Protein AF-A0A1F8DVJ7-F1 (afdb_monomer_lite)

Sequence (166 aa):
MKWRQSQDQLASVIKGKEPGKGGQKKPARKIPKIGYAILFIILVSVISIFYKSEIREWIESRPAKTVLAAQIVYPACYDAQDIMARGASEIIARPNCWSGNISIPPQSWFRIVPSGKVTIRTWAGRVIRDGPGQANWLGDDIRDGNFRIISDESQPVKVAILSRPK

Organism: NCBI:txid1802556

pLDDT: mean 72.89, std 17.88, range [36.03, 94.75]

Structure (mmCIF, N/CA/C/O backbone):
data_AF-A0A1F8DVJ7-F1
#
_entry.id   AF-A0A1F8DVJ7-F1
#
loop_
_atom_site.group_PDB
_atom_site.id
_atom_site.type_symbol
_atom_site.label_atom_id
_atom_site.label_alt_id
_atom_site.label_comp_id
_atom_site.label_asym_id
_atom_site.label_entity_id
_atom_site.label_seq_id
_atom_site.pdbx_PDB_ins_code
_atom_site.Cartn_x
_atom_site.Cartn_y
_atom_site.Cartn_z
_atom_site.occupancy
_atom_site.B_iso_or_equiv
_atom_site.auth_seq_id
_atom_site.auth_comp_id
_atom_site.auth_asym_id
_atom_site.auth_atom_id
_atom_site.pdbx_PDB_model_num
ATOM 1 N N . MET A 1 1 ? 17.913 -38.414 45.068 1.00 48.38 1 MET A N 1
ATOM 2 C CA . MET A 1 1 ? 19.369 -38.174 45.238 1.00 48.38 1 MET A CA 1
ATOM 3 C C . MET A 1 1 ? 20.101 -39.470 44.890 1.00 48.38 1 MET A C 1
ATOM 5 O O . MET A 1 1 ? 19.563 -40.508 45.249 1.00 48.38 1 MET A O 1
ATOM 9 N N . LYS A 1 2 ? 21.271 -39.416 44.222 1.00 42.19 2 LYS A N 1
ATOM 10 C CA . LYS A 1 2 ? 21.854 -40.398 43.252 1.00 42.19 2 LYS A CA 1
ATOM 11 C C . LYS A 1 2 ? 21.448 -39.987 41.831 1.00 42.19 2 LYS A C 1
ATOM 13 O O . LYS A 1 2 ? 20.259 -39.896 41.575 1.00 42.19 2 LYS A O 1
ATOM 18 N N . TRP A 1 3 ? 22.328 -39.594 40.911 1.00 36.03 3 TRP A N 1
ATOM 19 C CA . TRP A 1 3 ? 23.596 -40.207 40.513 1.00 36.03 3 TRP A CA 1
ATOM 20 C C . TRP A 1 3 ? 24.656 -39.144 40.143 1.00 36.03 3 TRP A C 1
ATOM 22 O O . TRP A 1 3 ? 24.499 -38.411 39.172 1.00 36.03 3 TRP A O 1
ATOM 32 N N . ARG A 1 4 ? 25.754 -39.074 40.904 1.00 48.00 4 ARG A N 1
ATOM 33 C CA . ARG A 1 4 ? 27.037 -38.460 40.512 1.00 48.00 4 ARG A CA 1
ATOM 34 C C . ARG A 1 4 ? 28.113 -39.460 40.912 1.00 48.00 4 ARG A C 1
ATOM 36 O O . ARG A 1 4 ? 28.551 -39.470 42.054 1.00 48.00 4 ARG A O 1
ATOM 43 N N . GLN A 1 5 ? 28.440 -40.371 40.009 1.00 48.78 5 GLN A N 1
ATOM 44 C CA . GLN A 1 5 ? 29.479 -41.369 40.232 1.00 48.78 5 GLN A CA 1
ATOM 45 C C . GLN A 1 5 ? 29.901 -41.887 38.862 1.00 48.78 5 GLN A C 1
ATOM 47 O O . GLN A 1 5 ? 29.166 -42.666 38.271 1.00 48.78 5 GLN A O 1
ATOM 52 N N . SER A 1 6 ? 31.003 -41.351 38.326 1.00 44.62 6 SER A N 1
ATOM 53 C CA . SER A 1 6 ? 31.900 -41.997 37.348 1.00 44.62 6 SER A CA 1
ATOM 54 C C . SER A 1 6 ? 32.795 -40.945 36.668 1.00 44.62 6 SER A C 1
ATOM 56 O O . SER A 1 6 ? 32.706 -40.737 35.460 1.00 44.62 6 SER A O 1
ATOM 58 N N . GLN A 1 7 ? 33.639 -40.242 37.434 1.00 47.38 7 GLN A N 1
ATOM 59 C CA . GLN A 1 7 ? 34.728 -39.411 36.880 1.00 47.38 7 GLN A CA 1
ATOM 60 C C . GLN A 1 7 ? 36.131 -39.777 37.410 1.00 47.38 7 GLN A C 1
ATOM 62 O O . GLN A 1 7 ? 37.106 -39.193 36.960 1.00 47.38 7 GLN A O 1
ATOM 67 N N . ASP A 1 8 ? 36.279 -40.811 38.248 1.00 47.31 8 ASP A N 1
ATOM 68 C CA . ASP A 1 8 ? 37.537 -41.066 38.981 1.00 47.31 8 ASP A CA 1
ATOM 69 C C . ASP A 1 8 ? 38.301 -42.345 38.572 1.00 47.31 8 ASP A C 1
ATOM 71 O O . ASP A 1 8 ? 38.916 -42.996 39.411 1.00 47.31 8 ASP A O 1
ATOM 75 N N . GLN A 1 9 ? 38.284 -42.759 37.298 1.00 45.06 9 GLN A N 1
ATOM 76 C CA . GLN A 1 9 ? 38.868 -44.062 36.898 1.00 45.06 9 GLN A CA 1
ATOM 77 C C . GLN A 1 9 ? 39.919 -44.042 35.773 1.00 45.06 9 GLN A C 1
ATOM 79 O O . GLN A 1 9 ? 40.283 -45.105 35.286 1.00 45.06 9 GLN A O 1
ATOM 84 N N . LEU A 1 10 ? 40.484 -42.894 35.381 1.00 44.19 10 LEU A N 1
ATOM 85 C CA . LEU A 1 10 ? 41.567 -42.873 34.369 1.00 44.19 10 LEU A CA 1
ATOM 86 C C . LEU A 1 10 ? 42.820 -42.081 34.779 1.00 44.19 10 LEU A C 1
ATOM 88 O O . LEU A 1 10 ? 43.642 -41.731 33.937 1.00 44.19 10 LEU A O 1
ATOM 92 N N . ALA A 1 11 ? 43.004 -41.845 36.081 1.00 45.38 11 ALA A N 1
ATOM 93 C CA . ALA A 1 11 ? 44.186 -41.192 36.646 1.00 45.38 11 ALA A CA 1
ATOM 94 C C . ALA A 1 11 ? 45.017 -42.154 37.514 1.00 45.38 11 ALA A C 1
ATOM 96 O O . ALA A 1 11 ? 45.214 -41.928 38.700 1.00 45.38 11 ALA A O 1
ATOM 97 N N . SER A 1 12 ? 45.495 -43.258 36.946 1.00 49.09 12 SER A N 1
ATOM 98 C CA . SER A 1 12 ? 46.658 -44.001 37.459 1.00 49.09 12 SER A CA 1
ATOM 99 C C . SER A 1 12 ? 47.057 -45.047 36.422 1.00 49.09 12 SER A C 1
ATOM 101 O O . SER A 1 12 ? 46.202 -45.491 35.668 1.00 49.09 12 SER A O 1
ATOM 103 N N . VAL A 1 13 ? 48.332 -45.449 36.398 1.00 51.00 13 VAL A N 1
ATOM 104 C CA . VAL A 1 13 ? 48.976 -46.245 35.332 1.00 51.00 13 VAL A CA 1
ATOM 105 C C . VAL A 1 13 ? 49.282 -45.318 34.146 1.00 51.00 13 VAL A C 1
ATOM 107 O O . VAL A 1 13 ? 48.430 -45.030 33.327 1.00 51.00 13 VAL A O 1
ATOM 110 N N . ILE A 1 14 ? 50.454 -44.694 34.021 1.00 50.91 14 ILE A N 1
ATOM 111 C CA . ILE A 1 14 ? 51.766 -45.324 33.853 1.00 50.91 14 ILE A CA 1
ATOM 112 C C . ILE A 1 14 ? 52.835 -44.355 34.389 1.00 50.91 14 ILE A C 1
ATOM 114 O O . ILE A 1 14 ? 53.069 -43.284 33.835 1.00 50.91 14 ILE A O 1
ATOM 118 N N . LYS A 1 15 ? 53.506 -44.754 35.471 1.00 44.91 15 LYS A N 1
ATOM 119 C CA . LYS A 1 15 ? 54.745 -44.150 35.968 1.00 44.91 15 LYS A CA 1
ATOM 120 C C . LYS A 1 15 ? 55.847 -45.181 35.752 1.00 44.91 15 LYS A C 1
ATOM 122 O O . LYS A 1 15 ? 55.749 -46.274 36.303 1.00 44.91 15 LYS A O 1
ATOM 127 N N . GLY A 1 16 ? 56.890 -44.845 34.995 1.00 40.69 16 GLY A N 1
ATOM 128 C CA . GLY A 1 16 ? 58.129 -45.619 35.037 1.00 40.69 16 GLY A CA 1
ATOM 129 C C . GLY A 1 16 ? 59.054 -45.518 33.825 1.00 40.69 16 GLY A C 1
ATOM 130 O O . GLY A 1 16 ? 58.723 -46.024 32.760 1.00 40.69 16 GLY A O 1
ATOM 131 N N . LYS A 1 17 ? 60.281 -45.056 34.119 1.00 39.84 17 LYS A N 1
ATOM 132 C CA . LYS A 1 17 ? 61.583 -45.492 33.567 1.00 39.84 17 LYS A CA 1
ATOM 133 C C . LYS A 1 17 ? 62.154 -44.786 32.318 1.00 39.84 17 LYS A C 1
ATOM 135 O O . LYS A 1 17 ? 61.921 -45.185 31.185 1.00 39.84 17 LYS A O 1
ATOM 140 N N . GLU A 1 18 ? 63.045 -43.827 32.573 1.00 43.25 18 GLU A N 1
ATOM 141 C CA . GLU A 1 18 ? 64.278 -43.573 31.795 1.00 43.25 18 GLU A CA 1
ATOM 142 C C . GLU A 1 18 ? 65.430 -44.478 32.315 1.00 43.25 18 GLU A C 1
ATOM 144 O O . GLU A 1 18 ? 65.241 -45.106 33.365 1.00 43.25 18 GLU A O 1
ATOM 149 N N . PRO A 1 19 ? 66.665 -44.486 31.752 1.00 55.88 19 PRO A N 1
ATOM 150 C CA . PRO A 1 19 ? 67.156 -44.159 30.397 1.00 55.88 19 PRO A CA 1
ATOM 151 C C . PRO A 1 19 ? 68.007 -45.314 29.788 1.00 55.88 19 PRO A C 1
ATOM 153 O O . PRO A 1 19 ? 68.388 -46.257 30.479 1.00 55.88 19 PRO A O 1
ATOM 156 N N . GLY A 1 20 ? 68.391 -45.240 28.503 1.00 40.28 20 GLY A N 1
ATOM 157 C CA . GLY A 1 20 ? 69.330 -46.214 27.916 1.00 40.28 20 GLY A CA 1
ATOM 158 C C . GLY A 1 20 ? 69.839 -45.869 26.513 1.00 40.28 20 GLY A C 1
ATOM 159 O O . GLY A 1 20 ? 69.073 -45.815 25.558 1.00 40.28 20 GLY A O 1
ATOM 160 N N . LYS A 1 21 ? 71.154 -45.643 26.408 1.00 42.34 21 LYS A N 1
ATOM 161 C CA . LYS A 1 21 ? 71.926 -45.348 25.189 1.00 42.34 21 LYS A CA 1
ATOM 162 C C . LYS A 1 21 ? 71.958 -46.518 24.190 1.00 42.34 21 LYS A C 1
ATOM 164 O O . LYS A 1 21 ? 72.126 -47.660 24.593 1.00 42.34 21 LYS A O 1
ATOM 169 N N . GLY A 1 22 ? 72.066 -46.164 22.905 1.00 40.56 22 GLY A N 1
ATOM 170 C CA . GLY A 1 22 ? 72.956 -46.838 21.948 1.00 40.56 22 GLY A CA 1
ATOM 171 C C . GLY A 1 22 ? 72.320 -47.881 21.024 1.00 40.56 22 GLY A C 1
ATOM 172 O O . GLY A 1 22 ? 71.742 -48.858 21.478 1.00 40.56 22 GLY A O 1
ATOM 173 N N . GLY A 1 23 ? 72.517 -47.713 19.711 1.00 39.62 23 GLY A N 1
ATOM 174 C CA . GLY A 1 23 ? 72.319 -48.792 18.738 1.00 39.62 23 GLY A CA 1
ATOM 175 C C . GLY A 1 23 ? 71.881 -48.325 17.352 1.00 39.62 23 GLY A C 1
ATOM 176 O O . GLY A 1 23 ? 70.696 -48.159 17.088 1.00 39.62 23 GLY A O 1
ATOM 177 N N . GLN A 1 24 ? 72.839 -48.165 16.436 1.00 44.00 24 GLN A N 1
ATOM 178 C CA . GLN A 1 24 ? 72.583 -48.156 14.992 1.00 44.00 24 GLN A CA 1
ATOM 179 C C . GLN A 1 24 ? 71.845 -49.442 14.567 1.00 44.00 24 GLN A C 1
ATOM 181 O O . GLN A 1 24 ? 72.313 -50.523 14.922 1.00 44.00 24 GLN A O 1
ATOM 186 N N . LYS A 1 25 ? 70.811 -49.346 13.709 1.00 43.75 25 LYS A N 1
ATOM 187 C CA . LYS A 1 25 ? 70.761 -49.994 12.370 1.00 43.75 25 LYS A CA 1
ATOM 188 C C . LYS A 1 25 ? 69.371 -49.973 11.695 1.00 43.75 25 LYS A C 1
ATOM 190 O O . LYS A 1 25 ? 68.356 -50.273 12.305 1.00 43.75 25 LYS A O 1
ATOM 195 N N . LY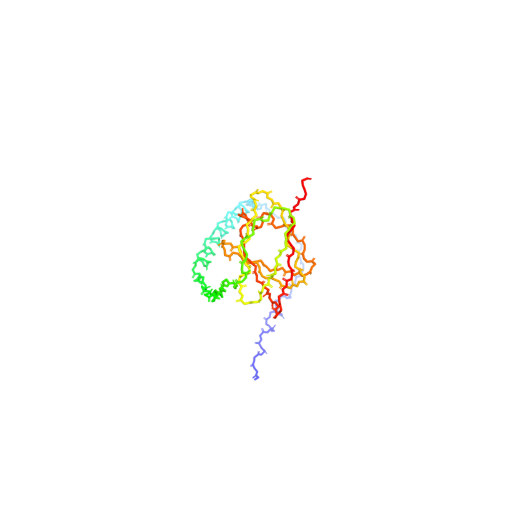S A 1 26 ? 69.454 -49.798 10.365 1.00 49.16 26 LYS A N 1
ATOM 196 C CA . LYS A 1 26 ? 68.514 -50.069 9.250 1.00 49.16 26 LYS A CA 1
ATOM 197 C C . LYS A 1 26 ? 67.432 -49.014 8.928 1.00 49.16 26 LYS A C 1
ATOM 199 O O . LYS A 1 26 ? 66.536 -48.782 9.732 1.00 49.16 26 LYS A O 1
ATOM 204 N N . PRO A 1 27 ? 67.449 -48.421 7.713 1.00 47.69 27 PRO A N 1
ATOM 205 C CA . PRO A 1 27 ? 66.372 -47.552 7.258 1.00 47.69 27 PRO A CA 1
ATOM 206 C C . PRO A 1 27 ? 65.128 -48.380 6.913 1.00 47.69 27 PRO A C 1
ATOM 208 O O . PRO A 1 27 ? 65.129 -49.192 5.987 1.00 47.69 27 PRO A O 1
ATOM 211 N N . ALA A 1 28 ? 64.050 -48.141 7.659 1.00 49.59 28 ALA A N 1
ATOM 212 C CA . ALA A 1 28 ? 62.710 -48.577 7.302 1.00 49.59 28 ALA A CA 1
ATOM 213 C C . ALA A 1 28 ? 62.283 -47.892 5.994 1.00 49.59 28 ALA A C 1
ATOM 215 O O . ALA A 1 28 ? 62.330 -46.664 5.873 1.00 49.59 28 ALA A O 1
ATOM 216 N N . ARG A 1 29 ? 61.877 -48.697 5.005 1.00 55.81 29 ARG A N 1
ATOM 217 C CA . ARG A 1 29 ? 61.289 -48.240 3.739 1.00 55.81 29 ARG A CA 1
ATOM 218 C C . ARG A 1 29 ? 60.112 -47.313 4.067 1.00 55.81 29 ARG A C 1
ATOM 220 O O . ARG A 1 29 ? 59.097 -47.758 4.594 1.00 55.81 29 ARG A O 1
ATOM 227 N N . LYS A 1 30 ? 60.269 -46.014 3.802 1.00 53.12 30 LYS A N 1
ATOM 228 C CA . LYS A 1 30 ? 59.223 -45.007 4.010 1.00 53.12 30 LYS A CA 1
ATOM 229 C C . LYS A 1 30 ? 58.092 -45.276 3.020 1.00 53.12 30 LYS A C 1
ATOM 231 O O . LYS A 1 30 ? 58.208 -44.948 1.844 1.00 53.12 30 LYS A O 1
ATOM 236 N N . ILE A 1 31 ? 57.008 -45.876 3.500 1.00 59.38 31 ILE A N 1
ATOM 237 C CA . ILE A 1 31 ? 55.730 -45.910 2.786 1.00 59.38 31 ILE A CA 1
ATOM 238 C C . ILE A 1 31 ? 55.287 -44.443 2.619 1.00 59.38 31 ILE A C 1
ATOM 240 O O . ILE A 1 31 ? 55.275 -43.701 3.610 1.00 59.38 31 ILE A O 1
ATOM 244 N N . PRO A 1 32 ? 55.003 -43.967 1.395 1.00 54.81 32 PRO A N 1
ATOM 245 C CA . PRO A 1 32 ? 54.734 -42.556 1.162 1.00 54.81 32 PRO A CA 1
ATOM 246 C C . PRO A 1 32 ? 53.401 -42.161 1.806 1.00 54.81 32 PRO A C 1
ATOM 248 O O . PRO A 1 32 ? 52.326 -42.551 1.356 1.00 54.81 32 PRO A O 1
ATOM 251 N N . LYS A 1 33 ? 53.476 -41.319 2.845 1.00 58.47 33 LYS A N 1
ATOM 252 C CA . LYS A 1 33 ? 52.337 -40.708 3.563 1.00 58.47 33 LYS A CA 1
ATOM 253 C C . LYS A 1 33 ? 51.357 -39.947 2.646 1.00 58.47 33 LYS A C 1
ATOM 255 O O . LYS A 1 33 ? 50.244 -39.643 3.057 1.00 58.47 33 LYS A O 1
ATOM 260 N N . ILE A 1 34 ? 51.763 -39.678 1.404 1.00 61.66 34 ILE A N 1
ATOM 261 C CA . ILE A 1 34 ? 50.978 -39.015 0.354 1.00 61.66 34 ILE A CA 1
ATOM 262 C C . ILE A 1 34 ? 49.762 -39.858 -0.059 1.00 61.66 34 ILE A C 1
ATOM 264 O O . ILE A 1 34 ? 48.691 -39.300 -0.283 1.00 61.66 34 ILE A O 1
ATOM 268 N N . GLY A 1 35 ? 49.882 -41.192 -0.082 1.00 62.94 35 GLY A N 1
ATOM 269 C CA . GLY A 1 35 ? 48.765 -42.070 -0.457 1.00 62.94 35 GLY A CA 1
ATOM 270 C C . GLY A 1 35 ? 47.574 -41.958 0.501 1.00 62.94 35 GLY A C 1
ATOM 271 O O . GLY A 1 35 ? 46.428 -41.915 0.065 1.00 62.94 35 GLY A O 1
ATOM 272 N N . TYR A 1 36 ? 47.845 -41.813 1.801 1.00 70.31 36 TYR A N 1
ATOM 273 C CA . TYR A 1 36 ? 46.805 -41.664 2.822 1.00 70.31 36 TYR A CA 1
ATOM 274 C C . TYR A 1 36 ? 46.109 -40.303 2.771 1.00 70.31 36 TYR A C 1
ATOM 276 O O . TYR A 1 36 ? 44.908 -40.233 3.007 1.00 70.31 36 TYR A O 1
ATOM 284 N N . ALA A 1 37 ? 46.832 -39.233 2.425 1.00 72.44 37 ALA A N 1
ATOM 285 C CA . ALA A 1 37 ? 46.240 -37.904 2.285 1.00 72.44 37 ALA A CA 1
ATOM 286 C C . ALA A 1 37 ? 45.248 -37.849 1.112 1.00 72.44 37 ALA A C 1
ATOM 288 O O . ALA A 1 37 ? 44.149 -37.320 1.260 1.00 72.44 37 ALA A O 1
ATOM 289 N N . ILE A 1 38 ? 45.600 -38.457 -0.027 1.00 76.50 38 ILE A N 1
ATOM 290 C CA . ILE A 1 38 ? 44.715 -38.533 -1.199 1.00 76.50 38 ILE A CA 1
ATOM 291 C C . ILE A 1 38 ? 43.483 -39.387 -0.884 1.00 76.50 38 ILE A C 1
ATOM 293 O O . ILE A 1 38 ? 42.360 -38.970 -1.165 1.00 76.50 38 ILE A O 1
ATOM 297 N N . LEU A 1 39 ? 43.673 -40.541 -0.235 1.00 78.88 39 LEU A N 1
ATOM 298 C CA . LEU A 1 39 ? 42.564 -41.409 0.162 1.00 78.88 39 LEU A CA 1
ATOM 299 C C . LEU A 1 39 ? 41.600 -40.694 1.124 1.00 78.88 39 L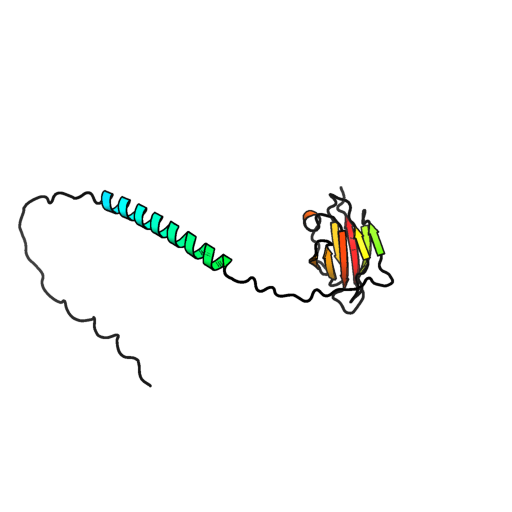EU A C 1
ATOM 301 O O . LEU A 1 39 ? 40.388 -40.822 0.982 1.00 78.88 39 LEU A O 1
ATOM 305 N N . PHE A 1 40 ? 42.127 -39.903 2.063 1.00 79.62 40 PHE A N 1
ATOM 306 C CA . PHE A 1 40 ? 41.327 -39.147 3.027 1.00 79.62 40 PHE A CA 1
ATOM 307 C C . PHE A 1 40 ? 40.503 -38.036 2.363 1.00 79.62 40 PHE A C 1
ATOM 309 O O . PHE A 1 40 ? 39.330 -37.875 2.690 1.00 79.62 40 PHE A O 1
ATOM 316 N N . ILE A 1 41 ? 41.075 -37.309 1.395 1.00 82.31 41 ILE A N 1
ATOM 317 C CA . ILE A 1 41 ? 40.345 -36.279 0.635 1.00 82.31 41 ILE A CA 1
ATOM 318 C C . ILE A 1 41 ? 39.184 -36.912 -0.135 1.00 82.31 41 ILE A C 1
ATOM 320 O O . ILE A 1 41 ? 38.061 -36.419 -0.051 1.00 82.31 41 ILE A O 1
ATOM 324 N N . ILE A 1 42 ? 39.429 -38.035 -0.820 1.00 82.69 42 ILE A N 1
ATOM 325 C CA . ILE A 1 42 ? 38.379 -38.764 -1.545 1.00 82.69 42 ILE A CA 1
ATOM 326 C C . ILE A 1 42 ? 37.281 -39.213 -0.574 1.00 82.69 42 ILE A C 1
ATOM 328 O O . ILE A 1 42 ? 36.100 -39.010 -0.849 1.00 82.69 42 ILE A O 1
ATOM 332 N N . LEU A 1 43 ? 37.656 -39.757 0.588 1.00 84.81 43 LEU A N 1
ATOM 333 C CA . LEU A 1 43 ? 36.696 -40.232 1.584 1.00 84.81 43 LEU A CA 1
ATOM 334 C C . LEU A 1 43 ? 35.805 -39.094 2.112 1.00 84.81 43 LEU A C 1
ATOM 336 O O . LEU A 1 43 ? 34.585 -39.236 2.166 1.00 84.81 43 LEU A O 1
ATOM 340 N N . VAL A 1 44 ? 36.394 -37.940 2.444 1.00 81.31 44 VAL A N 1
ATOM 341 C CA . VAL A 1 44 ? 35.658 -36.761 2.931 1.00 81.31 44 VAL A CA 1
ATOM 342 C C . VAL A 1 44 ? 34.761 -36.162 1.845 1.00 81.31 44 VAL A C 1
ATOM 344 O O . VAL A 1 44 ? 33.638 -35.745 2.141 1.00 81.31 44 VAL A O 1
ATOM 347 N N . SER A 1 45 ? 35.206 -36.136 0.585 1.00 76.56 45 SER A N 1
ATOM 348 C CA . SER A 1 45 ? 34.372 -35.687 -0.536 1.00 76.56 45 SER A CA 1
ATOM 349 C C . SER A 1 45 ? 33.162 -36.596 -0.748 1.00 76.56 45 SER A C 1
ATOM 351 O O . SER A 1 45 ? 32.055 -36.085 -0.901 1.00 76.56 45 SER A O 1
ATOM 353 N N . VAL A 1 46 ? 33.339 -37.920 -0.691 1.00 77.50 46 VAL A N 1
ATOM 354 C CA . VAL A 1 46 ? 32.228 -38.877 -0.822 1.00 77.50 46 VAL A CA 1
ATOM 355 C C . VAL A 1 46 ? 31.236 -38.706 0.330 1.00 77.50 46 VAL A C 1
ATOM 357 O O . VAL A 1 46 ? 30.046 -38.534 0.081 1.00 77.50 46 VAL A O 1
ATOM 360 N N . ILE A 1 47 ? 31.713 -38.634 1.576 1.00 76.06 47 ILE A N 1
ATOM 361 C CA . ILE A 1 47 ? 30.856 -38.421 2.755 1.00 76.06 47 ILE A CA 1
ATOM 362 C C . ILE A 1 47 ? 30.076 -37.097 2.643 1.00 76.06 47 ILE A C 1
ATOM 364 O O . ILE A 1 47 ? 28.878 -37.061 2.913 1.0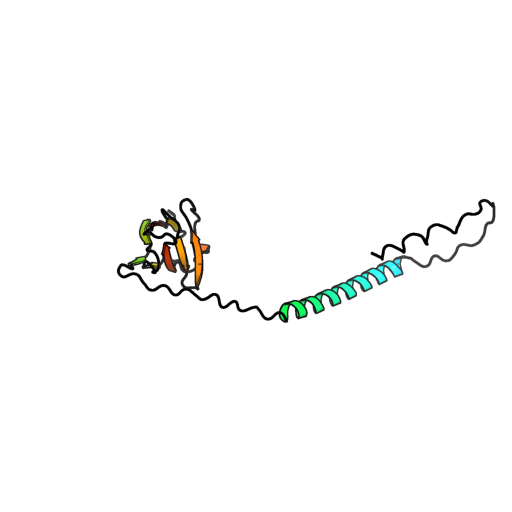0 76.06 47 ILE A O 1
ATOM 368 N N . SER A 1 48 ? 30.711 -36.019 2.170 1.00 72.62 48 SER A N 1
ATOM 369 C CA . SER A 1 48 ? 30.054 -34.711 2.000 1.00 72.62 48 SER A CA 1
ATOM 370 C C . SER A 1 48 ? 28.935 -34.727 0.951 1.00 72.62 48 SER A C 1
ATOM 372 O O . SER A 1 48 ? 27.971 -33.969 1.072 1.00 72.62 48 SER A O 1
ATOM 374 N N . ILE A 1 49 ? 29.051 -35.570 -0.082 1.00 68.62 49 ILE A N 1
ATOM 375 C CA . ILE A 1 49 ? 28.004 -35.752 -1.098 1.00 68.62 49 ILE A CA 1
ATOM 376 C C . ILE A 1 49 ? 26.803 -36.490 -0.493 1.00 68.62 49 ILE A C 1
ATOM 378 O O . ILE A 1 49 ? 25.677 -36.031 -0.677 1.00 68.62 49 ILE A O 1
ATOM 382 N N . PHE A 1 50 ? 27.032 -37.550 0.291 1.00 61.62 50 PHE A N 1
ATOM 383 C CA . PHE A 1 50 ? 25.956 -38.291 0.965 1.00 61.62 50 PHE A CA 1
ATOM 384 C C . PHE A 1 50 ? 25.199 -37.437 1.999 1.00 61.62 50 PHE A C 1
ATOM 386 O O . PHE A 1 50 ? 23.970 -37.451 2.022 1.00 61.62 50 PHE A O 1
ATOM 393 N N . TYR A 1 51 ? 25.891 -36.591 2.775 1.00 61.97 51 TYR A N 1
ATOM 394 C CA . TYR A 1 51 ? 25.220 -35.656 3.695 1.00 61.97 51 TYR A CA 1
ATOM 395 C C . TYR A 1 51 ? 24.368 -34.594 2.976 1.00 61.97 51 TYR A C 1
ATOM 397 O O . TYR A 1 51 ? 23.390 -34.103 3.539 1.00 61.97 51 TYR A O 1
ATOM 405 N N . LYS A 1 52 ? 24.704 -34.220 1.733 1.00 59.16 52 LYS A N 1
ATOM 406 C CA . LYS A 1 52 ? 23.907 -33.253 0.958 1.00 59.16 52 LYS A CA 1
ATOM 407 C C . LYS A 1 52 ? 22.603 -33.841 0.417 1.00 59.16 52 LYS A C 1
ATOM 409 O O . LYS A 1 52 ? 21.647 -33.080 0.266 1.00 59.16 52 LYS A O 1
ATOM 414 N N . SER A 1 53 ? 22.549 -35.137 0.105 1.00 56.59 53 SER A N 1
ATOM 415 C CA . SER A 1 53 ? 21.342 -35.760 -0.455 1.00 56.59 53 SER A CA 1
ATOM 416 C C . SER A 1 53 ? 20.265 -36.020 0.601 1.00 56.59 53 SER A C 1
ATOM 418 O O . SER A 1 53 ? 19.106 -35.706 0.353 1.00 56.59 53 SER A O 1
ATOM 420 N N . GLU A 1 54 ? 20.632 -36.474 1.803 1.00 56.47 54 GLU A N 1
ATOM 421 C CA . GLU A 1 54 ? 19.657 -36.777 2.870 1.00 56.47 54 GLU A CA 1
ATOM 422 C C . GLU A 1 54 ? 19.000 -35.523 3.476 1.00 56.47 54 GLU A C 1
ATOM 424 O O . GLU A 1 54 ? 17.826 -35.537 3.843 1.00 56.47 54 GLU A O 1
ATOM 429 N N . ILE A 1 55 ? 19.715 -34.393 3.534 1.00 57.00 55 ILE A N 1
ATOM 430 C CA . ILE A 1 55 ? 19.143 -33.135 4.048 1.00 57.00 55 ILE A CA 1
ATOM 431 C C . ILE A 1 55 ? 18.092 -32.561 3.081 1.00 57.00 55 ILE A C 1
ATOM 433 O O . ILE A 1 55 ? 17.156 -31.898 3.530 1.00 57.00 55 ILE A O 1
ATOM 437 N N . ARG A 1 56 ? 18.204 -32.823 1.768 1.00 53.47 56 ARG A N 1
ATOM 438 C CA . ARG A 1 56 ? 17.204 -32.366 0.786 1.00 53.47 56 ARG A CA 1
ATOM 439 C C . ARG A 1 56 ? 15.850 -33.035 1.011 1.00 53.47 56 ARG A C 1
ATOM 441 O O . ARG A 1 56 ? 14.855 -32.329 1.150 1.00 53.47 56 ARG A O 1
ATOM 448 N N . GLU A 1 57 ? 15.830 -34.355 1.168 1.00 54.28 57 GLU A N 1
ATOM 449 C CA . GLU A 1 57 ? 14.583 -35.105 1.375 1.00 54.28 57 GLU A CA 1
ATOM 450 C C . GLU A 1 57 ? 13.908 -34.773 2.717 1.00 54.28 57 GLU A C 1
ATOM 452 O O . GLU A 1 57 ? 12.677 -34.747 2.828 1.00 54.28 57 GLU A O 1
ATOM 457 N N . TRP A 1 58 ? 14.687 -34.429 3.746 1.00 54.50 58 TRP A N 1
ATOM 458 C CA . TRP A 1 58 ? 14.127 -34.026 5.039 1.00 54.50 58 TRP A CA 1
ATOM 459 C C . TRP A 1 58 ? 13.520 -32.610 5.046 1.00 54.50 58 TRP A C 1
ATOM 461 O O . TRP A 1 58 ? 12.635 -32.310 5.850 1.00 54.50 58 TRP A O 1
ATOM 471 N N . ILE A 1 59 ? 13.961 -31.723 4.148 1.00 57.25 59 ILE A N 1
ATOM 472 C CA . ILE A 1 59 ? 13.360 -30.389 3.987 1.00 57.25 59 ILE A CA 1
ATOM 473 C C . ILE A 1 59 ? 12.080 -30.472 3.142 1.00 57.25 59 ILE A C 1
ATOM 475 O O . ILE A 1 59 ? 11.109 -29.786 3.461 1.00 57.25 59 ILE A O 1
ATOM 479 N N . GLU A 1 60 ? 12.038 -31.344 2.131 1.00 57.66 60 GLU A N 1
ATOM 480 C CA . GLU A 1 60 ? 10.868 -31.538 1.255 1.00 57.66 60 GLU A CA 1
ATOM 481 C C . GLU A 1 60 ? 9.710 -32.303 1.909 1.00 57.66 60 GLU A C 1
ATOM 483 O O . GLU A 1 60 ? 8.55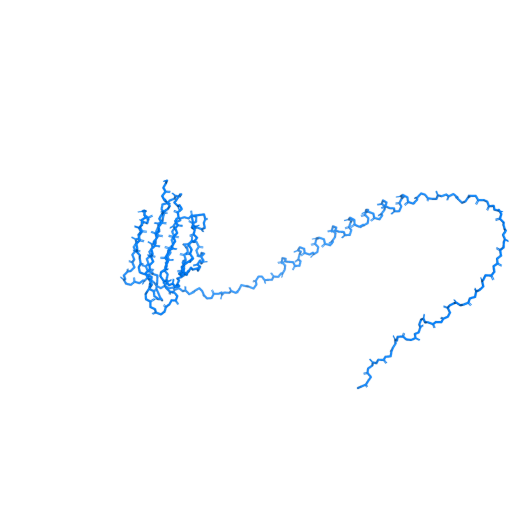6 -32.120 1.526 1.00 57.66 60 GLU A O 1
ATOM 488 N N . SER A 1 61 ? 9.980 -33.108 2.937 1.00 54.47 61 SER A N 1
ATOM 489 C CA . SER A 1 61 ? 8.957 -33.880 3.657 1.00 54.47 61 SER A CA 1
ATOM 490 C C . SER A 1 61 ? 8.281 -33.126 4.802 1.00 54.47 61 SER A C 1
ATOM 492 O O . SER A 1 61 ? 7.352 -33.654 5.418 1.00 54.47 61 SER A O 1
ATOM 494 N N . ARG A 1 62 ? 8.685 -31.884 5.104 1.00 56.03 62 ARG A N 1
ATOM 495 C CA . ARG A 1 62 ? 7.902 -31.064 6.031 1.00 56.03 62 ARG A CA 1
ATOM 496 C C . ARG A 1 62 ? 6.619 -30.654 5.316 1.00 56.03 62 ARG A C 1
ATOM 498 O O . ARG A 1 62 ? 6.706 -29.863 4.377 1.00 56.03 62 ARG A O 1
ATOM 505 N N . PRO A 1 63 ? 5.428 -31.104 5.762 1.00 53.62 63 PRO A N 1
ATOM 506 C CA . PRO A 1 63 ? 4.205 -30.489 5.290 1.00 53.62 63 PRO A CA 1
ATOM 507 C C . PRO A 1 63 ? 4.332 -29.010 5.631 1.00 53.62 63 PRO A C 1
ATOM 509 O O . PRO A 1 63 ? 4.467 -28.644 6.805 1.00 53.62 63 PRO A O 1
ATOM 512 N N . ALA A 1 64 ? 4.375 -28.165 4.600 1.00 56.25 64 ALA A N 1
ATOM 513 C CA . ALA A 1 64 ? 4.228 -26.737 4.768 1.00 56.25 64 ALA A CA 1
ATOM 514 C C . ALA A 1 64 ? 2.959 -26.574 5.597 1.00 56.25 64 ALA A C 1
ATOM 516 O O . ALA A 1 64 ? 1.868 -26.863 5.105 1.00 56.25 64 ALA A O 1
ATOM 517 N N . LYS A 1 65 ? 3.107 -26.220 6.883 1.00 50.31 65 LYS A N 1
ATOM 518 C CA . LYS A 1 65 ? 1.980 -25.826 7.721 1.00 50.31 65 LYS A CA 1
ATOM 519 C C . LYS A 1 65 ? 1.333 -24.693 6.954 1.00 50.31 65 LYS A C 1
ATOM 521 O O . LYS A 1 65 ? 1.826 -23.567 6.966 1.00 50.31 65 LYS A O 1
ATOM 526 N N . THR A 1 66 ? 0.275 -25.024 6.233 1.00 47.75 66 THR A N 1
ATOM 527 C CA . THR A 1 66 ? -0.602 -24.084 5.572 1.00 47.75 66 THR A CA 1
ATOM 528 C C . THR A 1 66 ? -1.322 -23.430 6.730 1.00 47.75 66 THR A C 1
ATOM 530 O O . THR A 1 66 ? -2.379 -23.861 7.177 1.00 47.75 66 THR A O 1
ATOM 533 N N . VAL A 1 67 ? -0.665 -22.434 7.323 1.00 50.69 67 VAL A N 1
ATOM 534 C CA . VAL A 1 67 ? -1.344 -21.467 8.160 1.00 50.69 67 VAL A CA 1
ATOM 535 C C . VAL A 1 67 ? -2.269 -20.772 7.179 1.00 50.69 67 VAL A C 1
ATOM 537 O O . VAL A 1 67 ? -1.849 -19.884 6.439 1.00 50.69 67 VAL A O 1
ATOM 540 N N . LEU A 1 68 ? -3.509 -21.255 7.106 1.00 47.81 68 LEU A N 1
ATOM 541 C CA . LEU A 1 68 ? -4.621 -20.512 6.544 1.00 47.81 68 LEU A CA 1
ATOM 542 C C . LEU A 1 68 ? -4.762 -19.280 7.447 1.00 47.81 68 LEU A C 1
ATOM 544 O O . LEU A 1 68 ? -5.539 -19.255 8.397 1.00 47.81 68 LEU A O 1
ATOM 548 N N . ALA A 1 69 ? -3.909 -18.280 7.228 1.00 50.09 69 ALA A N 1
ATOM 549 C CA . ALA A 1 69 ? -4.120 -16.961 7.773 1.00 50.09 69 ALA A CA 1
ATOM 550 C C . ALA A 1 69 ? -5.452 -16.529 7.175 1.00 50.09 69 ALA A C 1
ATOM 552 O O . ALA A 1 69 ? -5.545 -16.368 5.957 1.00 50.09 69 ALA A O 1
ATOM 553 N N . ALA A 1 70 ? -6.489 -16.453 8.010 1.00 53.09 70 ALA A N 1
ATOM 554 C CA . ALA A 1 70 ? -7.787 -15.946 7.611 1.00 53.09 70 ALA A CA 1
ATOM 555 C C . ALA A 1 70 ? -7.544 -14.623 6.878 1.00 53.09 70 ALA A C 1
ATOM 557 O O . ALA A 1 70 ? -7.109 -13.639 7.479 1.00 53.09 70 ALA A O 1
ATOM 558 N N . GLN A 1 71 ? -7.705 -14.628 5.553 1.00 58.12 71 GLN A N 1
ATOM 559 C CA . GLN A 1 71 ? -7.549 -13.417 4.771 1.00 58.12 71 GLN A CA 1
ATOM 560 C C . GLN A 1 71 ? -8.694 -12.513 5.192 1.00 58.12 71 GLN A C 1
ATOM 562 O O . GLN A 1 71 ? -9.845 -12.781 4.866 1.00 58.12 71 GLN A O 1
ATOM 567 N N . ILE A 1 72 ? -8.381 -11.460 5.942 1.00 67.19 72 ILE A N 1
ATOM 568 C CA . ILE A 1 72 ? -9.367 -10.438 6.263 1.00 67.19 72 ILE A CA 1
ATOM 569 C C . ILE A 1 72 ? -9.788 -9.816 4.927 1.00 67.19 72 ILE A C 1
ATOM 571 O O . ILE A 1 72 ? -8.982 -9.197 4.219 1.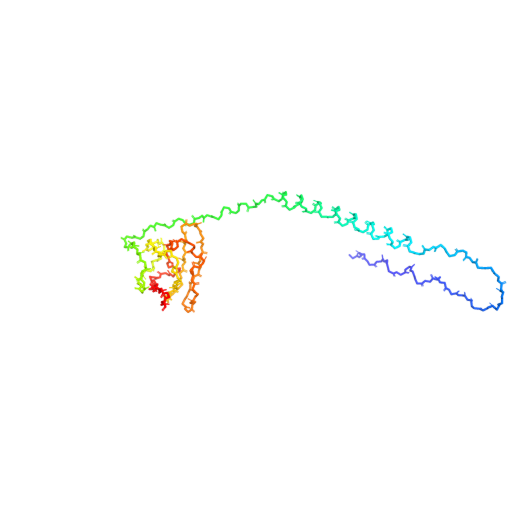00 67.19 72 ILE A O 1
ATOM 575 N N . VAL A 1 73 ? -11.034 -10.080 4.535 1.00 78.50 73 VAL A N 1
ATOM 576 C CA . VAL A 1 73 ? -11.651 -9.518 3.336 1.00 78.50 73 VAL A CA 1
ATOM 577 C C . VAL A 1 73 ? -12.321 -8.221 3.755 1.00 78.50 73 VAL A C 1
ATOM 579 O O . VAL A 1 73 ? -13.388 -8.234 4.360 1.00 78.50 73 VAL A O 1
ATOM 582 N N . TYR A 1 74 ? -11.678 -7.096 3.458 1.00 82.50 74 TYR A N 1
ATOM 583 C CA . TYR A 1 74 ? -12.295 -5.787 3.645 1.00 82.50 74 TYR A CA 1
ATOM 584 C C . TYR A 1 74 ? -13.191 -5.448 2.441 1.00 82.50 74 TYR A C 1
ATOM 586 O O . TYR A 1 74 ? -12.758 -5.653 1.299 1.00 82.50 74 TYR A O 1
ATOM 594 N N . PRO A 1 75 ? -14.414 -4.932 2.657 1.00 90.44 75 PRO A N 1
ATOM 595 C CA . PRO A 1 75 ? -15.247 -4.390 1.585 1.00 90.44 75 PRO A CA 1
ATOM 596 C C . PRO A 1 75 ? -14.686 -3.051 1.082 1.00 90.44 75 PRO A C 1
ATOM 598 O O . PRO A 1 75 ? -13.815 -2.459 1.718 1.00 90.44 75 PRO A O 1
ATOM 601 N N . ALA A 1 76 ? -15.180 -2.551 -0.052 1.00 90.75 76 ALA A N 1
ATOM 602 C CA . ALA A 1 76 ? -14.917 -1.170 -0.466 1.00 90.75 76 ALA A CA 1
ATOM 603 C C . ALA A 1 76 ? -15.706 -0.189 0.418 1.00 90.75 76 ALA A C 1
ATOM 605 O O . ALA A 1 76 ? -16.836 -0.483 0.812 1.00 90.75 76 ALA A O 1
ATOM 606 N N . CYS A 1 77 ? -15.118 0.963 0.741 1.00 92.69 77 CYS A N 1
ATOM 607 C CA . CYS A 1 77 ? -15.832 2.037 1.430 1.00 92.69 77 CYS A CA 1
ATOM 608 C C . CYS A 1 77 ? -16.913 2.651 0.519 1.00 92.69 77 CYS A C 1
ATOM 610 O O . CYS A 1 77 ? -16.801 2.594 -0.704 1.00 92.69 77 CYS A O 1
ATOM 612 N N . TYR A 1 78 ? -17.937 3.281 1.104 1.00 92.19 78 TYR A N 1
ATOM 613 C CA . TYR A 1 78 ? -18.989 3.968 0.336 1.00 92.19 78 TYR A CA 1
ATOM 614 C C . TYR A 1 78 ? -18.449 5.151 -0.487 1.00 92.19 78 TYR A C 1
ATOM 616 O O . TYR A 1 78 ? -19.026 5.512 -1.506 1.00 92.19 78 TYR A O 1
ATOM 624 N N . ASP A 1 79 ? -17.344 5.743 -0.034 1.00 90.62 79 ASP A N 1
ATOM 625 C CA . ASP A 1 79 ? -16.616 6.851 -0.649 1.00 90.62 79 ASP A CA 1
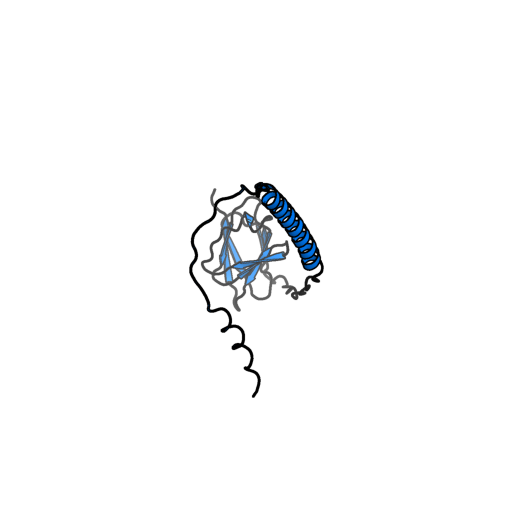ATOM 626 C C . ASP A 1 79 ? -15.321 6.389 -1.333 1.00 90.62 79 ASP A C 1
ATOM 628 O O . ASP A 1 79 ? -14.409 7.192 -1.537 1.00 90.62 79 ASP A O 1
ATOM 632 N N . ALA A 1 80 ? -15.211 5.095 -1.661 1.00 90.38 80 ALA A N 1
ATOM 633 C CA . ALA A 1 80 ? -14.021 4.553 -2.300 1.00 90.38 80 ALA A CA 1
ATOM 634 C C . ALA A 1 80 ? -13.752 5.226 -3.655 1.00 90.38 80 ALA A C 1
ATOM 636 O O . ALA A 1 80 ? -14.653 5.373 -4.480 1.00 90.38 80 ALA A O 1
ATOM 637 N N . GLN A 1 81 ? -12.498 5.615 -3.886 1.00 86.75 81 GLN A N 1
ATOM 638 C CA . GLN A 1 81 ? -12.095 6.365 -5.078 1.00 86.75 81 GLN A CA 1
ATOM 639 C C . GLN A 1 81 ? -11.266 5.509 -6.037 1.00 86.75 81 GLN A C 1
ATOM 641 O O . GLN A 1 81 ? -10.369 4.784 -5.610 1.00 86.75 81 GLN A O 1
ATOM 646 N N . ASP A 1 82 ? -11.499 5.653 -7.338 1.00 89.00 82 ASP A N 1
ATOM 647 C CA . ASP A 1 82 ? -10.600 5.125 -8.364 1.00 89.00 82 ASP A CA 1
ATOM 648 C C . ASP A 1 82 ? -9.624 6.230 -8.782 1.00 89.00 82 ASP A C 1
ATOM 650 O O . ASP A 1 82 ? -9.998 7.203 -9.437 1.00 89.00 82 ASP A O 1
ATOM 654 N N . ILE A 1 83 ? -8.362 6.106 -8.364 1.00 87.62 83 ILE A N 1
ATOM 655 C CA . ILE A 1 83 ? -7.339 7.140 -8.545 1.00 87.62 83 ILE A CA 1
ATOM 656 C C . ILE A 1 83 ? -6.256 6.630 -9.486 1.00 87.62 83 ILE A C 1
ATOM 658 O O . ILE A 1 83 ? -5.607 5.621 -9.219 1.00 87.62 83 ILE A O 1
ATOM 662 N N . MET A 1 84 ? -5.984 7.388 -10.547 1.00 87.31 84 MET A N 1
ATOM 663 C CA . MET A 1 84 ? -4.777 7.221 -11.351 1.00 87.31 84 MET A CA 1
ATOM 664 C C . MET A 1 84 ? -3.737 8.256 -10.917 1.00 87.31 84 MET A C 1
ATOM 666 O O . MET A 1 84 ? -3.783 9.404 -11.360 1.00 87.31 84 MET A O 1
ATOM 670 N N . ALA A 1 85 ? -2.808 7.875 -10.038 1.00 82.88 85 ALA A N 1
ATOM 671 C CA . ALA A 1 85 ? -1.871 8.832 -9.454 1.00 82.88 85 ALA A CA 1
ATOM 672 C C . ALA A 1 85 ? -0.786 9.223 -10.473 1.00 82.88 85 ALA A C 1
ATOM 674 O O . ALA A 1 85 ? 0.180 8.496 -10.715 1.00 82.88 85 ALA A O 1
ATOM 675 N N . ARG A 1 86 ? -0.970 10.396 -11.087 1.00 79.19 86 ARG A N 1
ATOM 676 C CA . ARG A 1 86 ? -0.002 11.085 -11.949 1.00 79.19 86 ARG A CA 1
ATOM 677 C C . ARG A 1 86 ? 0.371 12.393 -11.256 1.00 79.19 86 ARG A C 1
ATOM 679 O O . ARG A 1 86 ? -0.427 13.323 -11.261 1.00 79.19 86 ARG A O 1
ATOM 686 N N . GLY A 1 87 ? 1.549 12.480 -10.643 1.00 79.38 87 GLY A N 1
ATOM 687 C CA . GLY A 1 87 ? 1.907 13.656 -9.844 1.00 79.38 87 GLY A CA 1
ATOM 688 C C . GLY A 1 87 ? 1.640 13.465 -8.351 1.00 79.38 87 GLY A C 1
ATOM 689 O O . GLY A 1 87 ? 1.885 12.396 -7.790 1.00 79.38 87 GLY A O 1
ATOM 690 N N . ALA A 1 88 ? 1.160 14.533 -7.714 1.00 83.81 88 ALA A N 1
ATOM 691 C CA . ALA A 1 88 ? 0.685 14.511 -6.338 1.00 83.81 88 ALA A CA 1
ATOM 692 C C . ALA A 1 88 ? -0.826 14.244 -6.312 1.00 83.81 88 ALA A C 1
ATOM 694 O O . ALA A 1 88 ? -1.594 14.897 -7.017 1.00 83.81 88 ALA A O 1
ATOM 695 N N . SER A 1 89 ? -1.259 13.285 -5.503 1.00 88.88 89 SER A N 1
ATOM 696 C CA . SER A 1 89 ? -2.672 12.975 -5.271 1.00 88.88 89 SER A CA 1
ATOM 697 C C . SER A 1 89 ? -2.901 12.734 -3.785 1.00 88.88 89 SER A C 1
ATOM 699 O O . SER A 1 89 ? -1.995 12.291 -3.085 1.00 88.88 89 SER A O 1
ATOM 701 N N . GLU A 1 90 ? -4.102 13.018 -3.293 1.00 90.50 90 GLU A N 1
ATOM 702 C CA . GLU A 1 90 ? -4.461 12.805 -1.891 1.00 90.50 90 GLU A CA 1
ATOM 703 C C . GLU A 1 90 ? -5.676 11.886 -1.792 1.00 90.50 90 GLU A C 1
ATOM 705 O O . GLU A 1 90 ? -6.614 12.000 -2.577 1.00 90.50 90 GLU A O 1
ATOM 710 N N . ILE A 1 91 ? -5.654 10.983 -0.815 1.00 91.50 91 ILE A N 1
ATOM 711 C CA . ILE A 1 91 ? -6.751 10.069 -0.499 1.00 91.50 91 ILE A CA 1
ATOM 712 C C . ILE A 1 91 ? -6.940 9.995 1.016 1.00 91.50 91 ILE A C 1
ATOM 714 O O . ILE A 1 91 ? -5.999 10.179 1.791 1.00 91.50 91 ILE A O 1
ATOM 718 N N . ILE A 1 92 ? -8.167 9.719 1.449 1.00 94.25 92 ILE A N 1
ATOM 719 C CA . ILE A 1 92 ? -8.485 9.447 2.849 1.00 94.25 92 ILE A CA 1
ATOM 720 C C . ILE A 1 92 ? -8.572 7.935 3.044 1.00 94.25 92 ILE A C 1
ATOM 722 O O . ILE A 1 92 ? -9.502 7.300 2.558 1.00 94.25 92 ILE A O 1
ATOM 726 N N . ALA A 1 93 ? -7.611 7.362 3.764 1.00 93.62 93 ALA A N 1
ATOM 727 C CA . ALA A 1 93 ? -7.643 5.968 4.176 1.00 93.62 93 ALA A CA 1
ATOM 728 C C . ALA A 1 93 ? -8.627 5.796 5.344 1.00 93.62 93 ALA A C 1
ATOM 730 O O . ALA A 1 93 ? -8.461 6.394 6.404 1.00 93.62 93 ALA A O 1
ATOM 731 N N . ARG A 1 94 ? -9.669 4.990 5.163 1.00 94.75 94 ARG A N 1
ATOM 732 C CA . ARG A 1 94 ? -10.688 4.671 6.169 1.00 94.75 94 ARG A CA 1
ATOM 733 C C . ARG A 1 94 ? -10.323 3.393 6.932 1.00 94.75 94 ARG A C 1
ATOM 735 O O . ARG A 1 94 ? -9.677 2.516 6.360 1.00 94.75 94 ARG A O 1
ATOM 742 N N . PRO A 1 95 ? -10.744 3.253 8.198 1.00 93.62 95 PRO A N 1
ATOM 743 C CA . PRO A 1 95 ? -10.667 1.979 8.901 1.00 93.62 95 PRO A CA 1
ATOM 744 C C . PRO A 1 95 ? -11.677 0.971 8.345 1.00 93.62 95 PRO A C 1
ATOM 746 O O . PRO A 1 95 ? -12.759 1.343 7.898 1.00 93.62 95 PRO A O 1
ATOM 749 N N . ASN A 1 96 ? -11.351 -0.318 8.441 1.00 91.12 96 ASN A N 1
ATOM 750 C CA . ASN A 1 96 ? -12.242 -1.455 8.149 1.00 91.12 96 ASN A CA 1
ATOM 751 C C . ASN A 1 96 ? -12.795 -1.565 6.710 1.00 91.12 96 ASN A C 1
ATOM 753 O O . ASN A 1 96 ? -13.628 -2.435 6.451 1.00 91.12 96 ASN A O 1
ATOM 757 N N . CYS A 1 97 ? -12.342 -0.744 5.761 1.00 91.62 97 CYS A N 1
ATOM 758 C CA . CYS A 1 97 ? -12.729 -0.844 4.354 1.00 91.62 97 CYS A CA 1
ATOM 759 C C . CYS A 1 97 ? -11.622 -0.337 3.415 1.00 91.62 97 CYS A C 1
ATOM 761 O O . CYS A 1 97 ? -10.801 0.505 3.778 1.00 91.62 97 CYS A O 1
ATOM 763 N N . TRP A 1 98 ? -11.593 -0.847 2.182 1.00 92.19 98 TRP A N 1
ATOM 764 C CA . TRP A 1 98 ? -10.689 -0.360 1.144 1.00 92.19 98 TRP A CA 1
ATOM 765 C C . TRP A 1 98 ? -11.139 1.006 0.653 1.00 92.19 98 TRP A C 1
ATOM 767 O O . TRP A 1 98 ? -12.245 1.155 0.136 1.00 92.19 98 TRP A O 1
ATOM 777 N N . SER A 1 99 ? -10.253 1.989 0.773 1.00 90.62 99 SER A N 1
ATOM 778 C CA . SER A 1 99 ? -10.580 3.393 0.492 1.00 90.62 99 SER A CA 1
ATOM 779 C C . SER A 1 99 ? -10.549 3.755 -0.992 1.00 90.62 99 SER A C 1
ATOM 781 O O . SER A 1 99 ? -10.875 4.876 -1.363 1.00 90.62 99 SER A O 1
ATOM 783 N N . GLY A 1 100 ? -10.157 2.820 -1.854 1.00 86.81 100 GLY A N 1
ATOM 784 C CA . GLY A 1 100 ? -10.103 3.055 -3.289 1.00 86.81 100 GLY A CA 1
ATOM 785 C C . GLY A 1 100 ? -9.221 2.070 -4.038 1.00 86.81 100 GLY A C 1
ATOM 786 O O . GLY A 1 100 ? -8.440 1.336 -3.421 1.00 86.81 100 GLY A O 1
ATOM 787 N N . ASN A 1 101 ? -9.336 2.078 -5.366 1.00 88.56 101 ASN A N 1
ATOM 788 C CA . ASN A 1 101 ? -8.376 1.445 -6.260 1.00 88.56 101 ASN A CA 1
ATOM 789 C C . ASN A 1 101 ? -7.402 2.510 -6.755 1.00 88.56 101 ASN A C 1
ATOM 791 O O . ASN A 1 101 ? -7.768 3.424 -7.489 1.00 88.56 101 ASN A O 1
ATOM 795 N N . ILE A 1 102 ? -6.143 2.382 -6.360 1.00 90.25 102 ILE A N 1
ATOM 796 C CA . ILE A 1 102 ? -5.087 3.289 -6.779 1.00 90.25 102 ILE A CA 1
ATOM 797 C C . ILE A 1 102 ? -4.272 2.588 -7.852 1.00 90.25 102 ILE A C 1
ATOM 799 O O . ILE A 1 102 ? -3.798 1.475 -7.636 1.00 90.25 102 ILE A O 1
ATOM 803 N N . SER A 1 103 ? -4.123 3.245 -8.995 1.00 89.56 103 SER A N 1
ATOM 804 C CA . SER A 1 103 ? -3.328 2.786 -10.128 1.00 89.56 103 SER A CA 1
ATOM 805 C C . SER A 1 103 ? -2.227 3.796 -10.416 1.00 89.56 103 SER A C 1
ATOM 807 O O . SER A 1 103 ? -2.480 5.000 -10.512 1.00 89.56 103 SER A O 1
ATOM 809 N N . ILE A 1 104 ? -1.001 3.318 -10.576 1.00 84.75 104 ILE A N 1
ATOM 810 C CA . ILE A 1 104 ? 0.164 4.148 -10.877 1.00 84.75 104 ILE A CA 1
ATOM 811 C C . ILE A 1 104 ? 0.706 3.760 -12.250 1.00 84.75 104 ILE A C 1
ATOM 813 O O . ILE A 1 104 ? 0.865 2.568 -12.515 1.00 84.75 104 ILE A O 1
ATOM 817 N N . PRO A 1 105 ? 0.983 4.733 -13.142 1.00 79.00 105 PRO A N 1
ATOM 818 C CA . PRO A 1 105 ? 1.486 4.424 -14.470 1.00 79.00 105 PRO A CA 1
ATOM 819 C C . PRO A 1 105 ? 2.770 3.584 -14.414 1.00 79.00 105 PRO A C 1
ATOM 821 O O . PRO A 1 105 ? 3.639 3.867 -13.576 1.00 79.00 105 PRO A O 1
ATOM 824 N N . PRO A 1 106 ? 2.935 2.616 -15.336 1.00 72.12 106 PRO A N 1
ATOM 825 C CA . PRO A 1 106 ? 4.152 1.822 -15.440 1.00 72.12 106 PRO A CA 1
ATOM 826 C C . PRO A 1 106 ? 5.396 2.720 -15.471 1.00 72.12 106 PRO A C 1
ATOM 828 O O . PRO A 1 106 ? 5.384 3.763 -16.120 1.00 72.12 106 PRO A O 1
ATOM 831 N N . GLN A 1 107 ? 6.465 2.311 -14.778 1.00 68.06 107 GLN A N 1
ATOM 832 C CA . GLN A 1 107 ? 7.746 3.038 -14.653 1.00 68.06 107 GLN A CA 1
ATOM 833 C C . GLN A 1 107 ? 7.738 4.297 -13.766 1.00 68.06 107 GLN A C 1
ATOM 835 O O . GLN A 1 107 ? 8.721 5.041 -13.744 1.00 68.06 107 GLN A O 1
ATOM 840 N N . SER A 1 108 ? 6.675 4.541 -12.999 1.00 71.00 108 SER A N 1
ATOM 841 C CA . SER A 1 108 ? 6.660 5.659 -12.052 1.00 71.00 108 SER A CA 1
ATOM 842 C C . SER A 1 108 ? 7.203 5.222 -10.694 1.00 71.00 108 SER A C 1
ATOM 844 O O . SER A 1 108 ? 6.615 4.384 -10.014 1.00 71.00 108 SER A O 1
ATOM 846 N N . TRP A 1 109 ? 8.299 5.838 -10.254 1.00 84.00 109 TRP A N 1
ATOM 847 C CA . TRP A 1 109 ? 8.674 5.807 -8.842 1.00 84.00 109 TRP A CA 1
ATOM 848 C C . TRP A 1 109 ? 7.688 6.682 -8.076 1.00 84.00 109 TRP A C 1
ATOM 850 O O . TRP A 1 109 ? 7.492 7.849 -8.420 1.00 84.00 109 TRP A O 1
ATOM 860 N N . PHE A 1 110 ? 7.074 6.135 -7.035 1.00 85.19 110 PHE A N 1
ATOM 861 C CA . PHE A 1 110 ? 6.163 6.869 -6.168 1.00 85.19 110 PHE A CA 1
ATOM 862 C C . PHE A 1 110 ? 6.475 6.594 -4.705 1.00 85.19 110 PHE A C 1
ATOM 864 O O . PHE A 1 110 ? 7.095 5.585 -4.380 1.00 85.19 110 PHE A O 1
ATOM 871 N N . ARG A 1 111 ? 6.040 7.489 -3.828 1.00 87.81 111 ARG A N 1
ATOM 872 C CA . ARG A 1 111 ? 6.036 7.264 -2.384 1.00 87.81 111 ARG A CA 1
ATOM 873 C C . ARG A 1 111 ? 4.668 7.587 -1.818 1.00 87.81 111 ARG A C 1
ATOM 875 O O . ARG A 1 111 ? 3.952 8.440 -2.350 1.00 87.81 111 ARG A O 1
ATOM 882 N N . ILE A 1 112 ? 4.340 6.909 -0.734 1.00 89.25 112 ILE A N 1
ATOM 883 C CA . ILE A 1 112 ? 3.124 7.125 0.033 1.00 89.25 112 ILE A CA 1
ATOM 884 C C . ILE A 1 112 ? 3.545 7.853 1.307 1.00 89.25 112 ILE A C 1
ATOM 886 O O . ILE A 1 112 ? 4.549 7.511 1.919 1.00 89.25 112 ILE A O 1
ATOM 890 N N . VAL A 1 113 ? 2.836 8.922 1.651 1.00 91.62 113 VAL A N 1
ATOM 891 C CA . VAL A 1 113 ? 3.122 9.757 2.820 1.00 91.62 113 VAL A CA 1
ATOM 892 C C . VAL A 1 113 ? 1.841 9.836 3.639 1.00 91.62 113 VAL A C 1
ATOM 894 O O . VAL A 1 113 ? 1.018 10.733 3.419 1.00 91.62 113 VAL A O 1
ATOM 897 N N . PRO A 1 114 ? 1.607 8.857 4.522 1.00 92.81 114 PRO A N 1
ATOM 898 C CA . PRO A 1 114 ? 0.424 8.850 5.356 1.00 92.81 114 PRO A CA 1
ATOM 899 C C . PRO A 1 114 ? 0.640 9.735 6.595 1.00 92.81 114 PRO A C 1
ATOM 901 O O . PRO A 1 114 ? 1.741 9.820 7.139 1.00 92.81 114 PRO A O 1
ATOM 904 N N . SER A 1 115 ? -0.418 10.397 7.068 1.00 93.75 115 SER A N 1
ATOM 905 C CA . SER A 1 115 ? -0.395 11.148 8.334 1.00 93.75 115 SER A CA 1
ATOM 906 C C . SER A 1 115 ? -0.468 10.242 9.572 1.00 93.75 115 SER A C 1
ATOM 908 O O . SER A 1 115 ? -0.319 10.727 10.689 1.00 93.75 115 SER A O 1
ATOM 910 N N . GLY A 1 116 ? -0.714 8.945 9.370 1.00 92.88 116 GLY A N 1
ATOM 911 C CA . GLY A 1 116 ? -0.931 7.915 10.385 1.00 92.88 116 GLY A CA 1
ATOM 912 C C . GLY A 1 116 ? -0.594 6.524 9.837 1.00 92.88 116 GLY A C 1
ATOM 913 O O . GLY A 1 116 ? -0.053 6.400 8.738 1.00 92.88 116 GLY A O 1
ATOM 914 N N . LYS A 1 117 ? -0.848 5.467 10.607 1.00 93.44 117 LYS A N 1
ATOM 915 C CA . LYS A 1 117 ? -0.539 4.088 10.195 1.00 93.44 117 LYS A CA 1
ATOM 916 C C . LYS A 1 117 ? -1.542 3.569 9.171 1.00 93.44 117 LYS A C 1
ATOM 918 O O . LYS A 1 117 ? -2.754 3.670 9.359 1.00 93.44 117 LYS A O 1
ATOM 923 N N . VAL A 1 118 ? -1.025 2.969 8.104 1.00 92.62 118 VAL A N 1
ATOM 924 C CA . VAL A 1 118 ? -1.830 2.429 7.009 1.00 92.62 118 VAL A CA 1
ATOM 925 C C . VAL A 1 118 ? -1.302 1.078 6.550 1.00 92.62 118 VAL A C 1
ATOM 927 O O . VAL A 1 118 ? -0.097 0.811 6.538 1.00 92.62 118 VAL A O 1
ATOM 930 N N . THR A 1 119 ? -2.224 0.251 6.076 1.00 91.50 119 THR A N 1
ATOM 931 C CA . THR A 1 119 ? -1.908 -0.981 5.369 1.00 91.50 119 THR A CA 1
ATOM 932 C C . THR A 1 119 ? -2.222 -0.813 3.883 1.00 91.50 119 THR A C 1
ATOM 934 O O . THR A 1 119 ? -3.321 -0.426 3.487 1.00 91.50 119 THR A O 1
ATOM 937 N N . ILE A 1 120 ? -1.250 -1.147 3.039 1.00 89.62 120 ILE A N 1
ATOM 938 C CA . ILE A 1 120 ? -1.373 -1.179 1.583 1.00 89.62 120 ILE A CA 1
ATOM 939 C C . ILE A 1 120 ? -1.438 -2.637 1.142 1.00 89.62 120 ILE A C 1
ATOM 941 O O . ILE A 1 120 ? -0.605 -3.456 1.534 1.00 89.62 120 ILE A O 1
ATOM 945 N N . ARG A 1 121 ? -2.406 -2.972 0.291 1.00 89.94 121 ARG A N 1
ATOM 946 C CA . ARG A 1 121 ? -2.512 -4.297 -0.325 1.00 89.94 121 ARG A CA 1
ATOM 947 C C . ARG A 1 121 ? -2.428 -4.163 -1.834 1.00 89.94 121 ARG A C 1
ATOM 949 O O . ARG A 1 121 ? -3.272 -3.520 -2.455 1.00 89.94 121 ARG A O 1
ATOM 956 N N . THR A 1 122 ? -1.405 -4.768 -2.425 1.00 88.31 122 THR A N 1
ATOM 957 C CA . THR A 1 122 ? -1.300 -4.863 -3.881 1.00 88.31 122 THR A CA 1
ATOM 958 C C . THR A 1 122 ? -2.349 -5.837 -4.406 1.00 88.31 122 THR A C 1
ATOM 960 O O . THR A 1 122 ? -2.828 -6.714 -3.682 1.00 88.31 122 THR A O 1
ATOM 963 N N . TRP A 1 123 ? -2.697 -5.720 -5.684 1.00 83.44 123 TRP A N 1
ATOM 964 C CA . TRP A 1 123 ? -3.647 -6.647 -6.310 1.00 83.44 123 TRP A CA 1
ATOM 965 C C . TRP A 1 123 ? -3.091 -8.070 -6.430 1.00 83.44 123 TRP A C 1
ATOM 967 O O . TRP A 1 123 ? -3.850 -9.030 -6.358 1.00 83.44 123 TRP A O 1
ATOM 977 N N . ALA A 1 124 ? -1.763 -8.212 -6.470 1.00 82.81 124 ALA A N 1
ATOM 978 C CA . ALA A 1 124 ? -1.069 -9.492 -6.319 1.00 82.81 124 ALA A CA 1
ATOM 979 C C . ALA A 1 124 ? -1.166 -10.081 -4.891 1.00 82.81 124 ALA A C 1
ATOM 981 O O . ALA A 1 124 ? -0.599 -11.132 -4.606 1.00 82.81 124 ALA A O 1
ATOM 982 N N . GLY A 1 125 ? -1.852 -9.402 -3.965 1.00 83.75 125 GLY A N 1
ATOM 983 C CA . GLY A 1 125 ? -2.090 -9.863 -2.599 1.00 83.75 125 GLY A CA 1
ATOM 984 C C . GLY A 1 125 ? -0.969 -9.546 -1.609 1.00 83.75 125 GLY A C 1
ATOM 985 O O . GLY A 1 125 ? -1.095 -9.908 -0.438 1.00 83.75 125 GLY A O 1
ATOM 986 N N . ARG A 1 126 ? 0.095 -8.850 -2.031 1.00 85.69 126 ARG A N 1
ATOM 987 C CA . ARG A 1 126 ? 1.197 -8.452 -1.146 1.00 85.69 126 ARG A CA 1
ATOM 988 C C . ARG A 1 126 ? 0.735 -7.348 -0.205 1.00 85.69 126 ARG A C 1
ATOM 990 O O . ARG A 1 126 ? 0.144 -6.366 -0.645 1.00 85.69 126 ARG A O 1
ATOM 997 N N . VAL A 1 127 ? 1.043 -7.498 1.078 1.00 88.12 127 VAL A N 1
ATOM 998 C CA . VAL A 1 127 ? 0.743 -6.497 2.104 1.00 88.12 127 VAL A CA 1
ATOM 999 C C . VAL A 1 127 ? 2.009 -5.716 2.431 1.00 88.12 127 VAL A C 1
ATOM 1001 O O . VAL A 1 127 ? 3.047 -6.310 2.710 1.00 88.12 127 VAL A O 1
ATOM 1004 N N . ILE A 1 128 ? 1.913 -4.392 2.401 1.00 87.75 128 ILE A N 1
ATOM 1005 C CA . ILE A 1 128 ? 2.969 -3.454 2.777 1.00 87.75 128 ILE A CA 1
ATOM 1006 C C . ILE A 1 128 ? 2.394 -2.595 3.898 1.00 87.75 128 ILE A C 1
ATOM 1008 O O . ILE A 1 128 ? 1.305 -2.044 3.757 1.00 87.75 128 ILE A O 1
ATOM 1012 N N . ARG A 1 129 ? 3.093 -2.519 5.026 1.00 87.06 129 ARG A N 1
ATOM 1013 C CA . ARG A 1 129 ? 2.695 -1.667 6.149 1.00 87.06 129 ARG A CA 1
ATOM 1014 C C . ARG A 1 129 ? 3.516 -0.397 6.105 1.00 87.06 129 ARG A C 1
ATOM 1016 O O . ARG A 1 129 ? 4.726 -0.484 5.915 1.00 87.06 129 ARG A O 1
ATOM 1023 N N . ASP A 1 130 ? 2.848 0.730 6.287 1.00 85.88 130 ASP A N 1
ATOM 1024 C CA . ASP A 1 130 ? 3.463 2.046 6.213 1.00 85.88 130 ASP A CA 1
ATOM 1025 C C . ASP A 1 130 ? 2.946 2.942 7.347 1.00 85.88 130 ASP A C 1
ATOM 1027 O O . ASP A 1 130 ? 1.900 2.685 7.955 1.00 85.88 130 ASP A O 1
ATOM 1031 N N . GLY A 1 131 ? 3.698 3.983 7.678 1.00 84.19 131 GLY A N 1
ATOM 1032 C CA . GLY A 1 131 ? 3.384 4.859 8.799 1.00 84.19 131 GLY A CA 1
ATOM 1033 C C . GLY A 1 131 ? 3.942 6.267 8.639 1.00 84.19 131 GLY A C 1
ATOM 1034 O O . GLY A 1 131 ? 4.710 6.544 7.718 1.00 84.19 131 GLY A O 1
ATOM 1035 N N . PRO A 1 132 ? 3.574 7.186 9.544 1.00 85.06 132 PRO A N 1
ATOM 1036 C CA . PRO A 1 132 ? 4.010 8.566 9.440 1.00 85.06 132 PRO A CA 1
ATOM 1037 C C . PRO A 1 132 ? 5.539 8.638 9.509 1.00 85.06 132 PRO A C 1
ATOM 1039 O O . PRO A 1 132 ? 6.169 8.050 10.388 1.00 85.06 132 PRO A O 1
ATOM 1042 N N . GLY A 1 133 ? 6.137 9.350 8.552 1.00 78.06 133 GLY A N 1
ATOM 1043 C CA . GLY A 1 133 ? 7.590 9.514 8.440 1.00 78.06 133 GLY A CA 1
ATOM 1044 C C . GLY A 1 133 ? 8.333 8.369 7.739 1.00 78.06 133 GLY A C 1
ATOM 1045 O O . GLY A 1 133 ? 9.527 8.513 7.476 1.00 78.06 133 GLY A O 1
ATOM 1046 N N . GLN A 1 134 ? 7.666 7.269 7.381 1.00 73.56 134 GLN A N 1
ATOM 1047 C CA . GLN A 1 134 ? 8.233 6.259 6.486 1.00 73.56 134 GLN A CA 1
ATOM 1048 C C . GLN A 1 134 ? 8.042 6.741 5.040 1.00 73.56 134 GLN A C 1
ATOM 1050 O O . GLN A 1 134 ? 6.931 6.975 4.584 1.00 73.56 134 GLN A O 1
ATOM 1055 N N . ALA A 1 135 ? 9.148 7.013 4.341 1.00 65.50 135 ALA A N 1
ATOM 1056 C CA . ALA A 1 135 ? 9.135 7.683 3.036 1.00 65.50 135 ALA A CA 1
ATOM 1057 C C . ALA A 1 135 ? 9.924 6.893 1.984 1.00 65.50 135 ALA A C 1
ATOM 1059 O O . ALA A 1 135 ? 10.783 7.442 1.289 1.00 65.50 135 ALA A O 1
ATOM 1060 N N . ASN A 1 136 ? 9.643 5.596 1.878 1.00 80.69 136 ASN A N 1
ATOM 1061 C CA . ASN A 1 136 ? 10.278 4.751 0.874 1.00 80.69 136 ASN A CA 1
ATOM 1062 C C . ASN A 1 136 ? 9.649 4.986 -0.502 1.00 80.69 136 ASN A C 1
ATOM 1064 O O . ASN A 1 136 ? 8.435 5.144 -0.639 1.00 80.69 136 ASN A O 1
ATOM 1068 N N . TRP A 1 137 ? 10.485 4.998 -1.537 1.00 84.62 137 TRP A N 1
ATOM 1069 C CA . TRP A 1 137 ? 10.008 4.970 -2.913 1.00 84.62 137 TRP A CA 1
ATOM 1070 C C . TRP A 1 137 ? 9.659 3.522 -3.287 1.00 84.62 137 TRP A C 1
ATOM 1072 O O . TRP A 1 137 ? 10.530 2.662 -3.277 1.00 84.62 137 TRP A O 1
ATOM 1082 N N . LEU A 1 138 ? 8.394 3.260 -3.620 1.00 82.25 138 LEU A N 1
ATOM 1083 C CA . LEU A 1 138 ? 7.805 1.921 -3.769 1.00 82.25 138 LEU A CA 1
ATOM 1084 C C . LEU A 1 138 ? 7.752 1.413 -5.222 1.00 82.25 138 LEU A C 1
ATOM 1086 O O . LEU A 1 138 ? 7.096 0.407 -5.489 1.00 82.25 138 LEU A O 1
ATOM 1090 N N . GLY A 1 139 ? 8.413 2.098 -6.162 1.00 73.50 139 GLY A N 1
ATOM 1091 C CA . GLY A 1 139 ? 8.313 1.827 -7.605 1.00 73.50 139 GLY A CA 1
ATOM 1092 C C . GLY A 1 139 ? 8.509 0.349 -7.973 1.00 73.50 139 GLY A C 1
ATOM 1093 O O . GLY A 1 139 ? 7.596 -0.276 -8.502 1.00 73.50 139 GLY A O 1
ATOM 1094 N N . ASP A 1 140 ? 9.659 -0.232 -7.626 1.00 69.38 140 ASP A N 1
ATOM 1095 C CA . ASP A 1 140 ? 9.969 -1.645 -7.923 1.00 69.38 140 ASP A CA 1
ATOM 1096 C C . ASP A 1 140 ? 9.222 -2.639 -7.023 1.00 69.38 140 ASP A C 1
ATOM 1098 O O . ASP A 1 140 ? 9.088 -3.826 -7.333 1.00 69.38 140 ASP A O 1
ATOM 1102 N N . ASP A 1 141 ? 8.739 -2.138 -5.894 1.00 71.00 141 ASP A N 1
ATOM 1103 C CA . ASP A 1 141 ? 8.056 -2.889 -4.859 1.00 71.00 141 ASP A CA 1
ATOM 1104 C C . ASP A 1 141 ? 6.606 -3.211 -5.258 1.00 71.00 141 ASP A C 1
ATOM 1106 O O . ASP A 1 141 ? 6.075 -4.283 -4.955 1.00 71.00 141 ASP A O 1
ATOM 1110 N N . ILE A 1 142 ? 5.958 -2.310 -5.994 1.00 75.94 142 ILE A N 1
ATOM 1111 C CA . ILE A 1 142 ? 4.598 -2.483 -6.505 1.00 75.94 142 ILE A CA 1
ATOM 1112 C C . ILE A 1 142 ? 4.674 -2.532 -8.036 1.00 75.94 142 ILE A C 1
ATOM 1114 O O . ILE A 1 142 ? 4.371 -1.556 -8.718 1.00 75.94 142 ILE A O 1
ATOM 1118 N N . ARG A 1 143 ? 5.078 -3.696 -8.570 1.00 64.75 143 ARG A N 1
ATOM 1119 C CA . ARG A 1 143 ? 5.438 -3.903 -9.991 1.00 64.75 143 ARG A CA 1
ATOM 1120 C C . ARG A 1 143 ? 4.368 -3.546 -11.033 1.00 64.75 143 ARG A C 1
ATOM 1122 O O . ARG A 1 143 ? 4.732 -3.305 -12.177 1.00 64.75 143 ARG A O 1
ATOM 1129 N N . ASP A 1 144 ? 3.103 -3.419 -10.639 1.00 70.25 144 ASP A N 1
ATOM 1130 C CA . ASP A 1 144 ? 2.001 -3.063 -11.547 1.00 70.25 144 ASP A CA 1
ATOM 1131 C C . ASP A 1 144 ? 1.348 -1.717 -11.199 1.00 70.25 144 ASP A C 1
ATOM 1133 O O . ASP A 1 144 ? 0.327 -1.356 -11.776 1.00 70.25 144 ASP A O 1
ATOM 1137 N N . GLY A 1 145 ? 1.877 -1.000 -10.198 1.00 75.81 145 GLY A N 1
ATOM 1138 C CA . GLY A 1 145 ? 1.342 0.281 -9.726 1.00 75.81 145 GLY A CA 1
ATOM 1139 C C . GLY A 1 145 ? -0.065 0.225 -9.118 1.00 75.81 145 GLY A C 1
ATOM 1140 O O . GLY A 1 145 ? -0.555 1.244 -8.640 1.00 75.81 145 GLY A O 1
ATOM 1141 N N . ASN A 1 146 ? -0.709 -0.943 -9.109 1.00 87.44 146 ASN A N 1
ATOM 1142 C CA . ASN A 1 146 ? -2.082 -1.124 -8.658 1.00 87.44 146 ASN A CA 1
ATOM 1143 C C . ASN A 1 146 ? -2.118 -1.605 -7.205 1.00 87.44 146 ASN A C 1
ATOM 1145 O O . ASN A 1 146 ? -1.567 -2.660 -6.862 1.00 87.44 146 ASN A O 1
ATOM 1149 N N . PHE A 1 147 ? -2.819 -0.873 -6.341 1.00 90.06 147 PHE A N 1
ATOM 1150 C CA . PHE A 1 147 ? -2.986 -1.217 -4.929 1.00 90.06 147 PHE A CA 1
ATOM 1151 C C . PHE A 1 147 ? -4.255 -0.611 -4.317 1.00 90.06 147 PHE A C 1
ATOM 1153 O O . PHE A 1 147 ? -4.961 0.186 -4.932 1.00 90.06 147 PHE A O 1
ATOM 1160 N N . ARG A 1 148 ? -4.551 -1.029 -3.087 1.00 92.31 148 ARG A N 1
ATOM 1161 C CA . ARG A 1 148 ? -5.597 -0.477 -2.222 1.00 92.31 148 ARG A CA 1
ATOM 1162 C C . ARG A 1 148 ? -4.997 -0.113 -0.874 1.00 92.31 148 ARG A C 1
ATOM 1164 O O . ARG A 1 148 ? -3.987 -0.696 -0.475 1.00 92.31 148 ARG A O 1
ATOM 1171 N N . ILE A 1 149 ? -5.630 0.818 -0.172 1.00 92.56 149 ILE A N 1
ATOM 1172 C CA . ILE A 1 149 ? -5.176 1.300 1.133 1.00 92.56 149 ILE A CA 1
ATOM 1173 C C . ILE A 1 149 ? -6.306 1.254 2.163 1.00 92.56 149 ILE A C 1
ATOM 1175 O O . ILE A 1 149 ? -7.476 1.451 1.821 1.00 92.56 149 ILE A O 1
ATOM 1179 N N . ILE A 1 150 ? -5.938 0.966 3.406 1.00 93.69 150 ILE A N 1
ATOM 1180 C CA . ILE A 1 150 ? -6.804 0.966 4.585 1.00 93.69 150 ILE A CA 1
ATOM 1181 C C . ILE A 1 150 ? -6.050 1.618 5.750 1.00 93.69 150 ILE A C 1
ATOM 1183 O O . ILE A 1 150 ? -4.826 1.502 5.842 1.00 93.69 150 ILE A O 1
ATOM 1187 N N . SER A 1 151 ? -6.770 2.326 6.618 1.00 94.56 151 SER A N 1
ATOM 1188 C CA . SER A 1 151 ? -6.212 2.840 7.872 1.00 94.56 151 SER A CA 1
ATOM 1189 C C . SER A 1 151 ? -6.112 1.712 8.896 1.00 94.56 151 SER A C 1
ATOM 1191 O O . SER A 1 151 ? -7.077 0.972 9.093 1.00 94.56 151 SER A O 1
ATOM 1193 N N . ASP A 1 152 ? -4.963 1.608 9.563 1.00 93.00 152 ASP A N 1
ATOM 1194 C CA . ASP A 1 152 ? -4.793 0.723 10.724 1.00 93.00 152 ASP A CA 1
ATOM 1195 C C . ASP A 1 152 ? -5.229 1.412 12.031 1.00 93.00 152 ASP A C 1
ATOM 1197 O O . ASP A 1 152 ? -5.218 0.805 13.104 1.00 93.00 152 ASP A O 1
ATOM 1201 N N . GLU A 1 153 ? -5.582 2.695 11.962 1.00 93.06 153 GLU A N 1
ATOM 1202 C CA . GLU A 1 153 ? -6.040 3.490 13.094 1.00 93.06 153 GLU A CA 1
ATOM 1203 C C . GLU A 1 153 ? -7.564 3.453 13.211 1.00 93.06 153 GLU A C 1
ATOM 1205 O O . GLU A 1 153 ? -8.274 3.171 12.253 1.00 93.06 153 GLU A O 1
ATOM 1210 N N . SER A 1 154 ? -8.102 3.786 14.386 1.00 93.00 154 SER A N 1
ATOM 1211 C CA . SER A 1 154 ? -9.557 3.882 14.583 1.00 93.00 154 SER A CA 1
ATOM 1212 C C . SER A 1 154 ? -10.196 5.051 13.825 1.00 93.00 154 SER A C 1
ATOM 1214 O O . SER A 1 154 ? -11.418 5.095 13.686 1.00 93.00 154 SER A O 1
ATOM 1216 N N . GLN A 1 155 ? -9.383 5.993 13.343 1.00 93.56 155 GLN A N 1
ATOM 1217 C CA . GLN A 1 155 ? -9.807 7.194 12.635 1.00 93.56 155 GLN A CA 1
ATOM 1218 C C . GLN A 1 155 ? -9.332 7.172 11.171 1.00 93.56 155 GLN A C 1
ATOM 1220 O O . GLN A 1 155 ? -8.359 6.487 10.833 1.00 93.56 155 GLN A O 1
ATOM 1225 N N . PRO A 1 156 ? -10.004 7.922 10.278 1.00 94.75 156 PRO A N 1
ATOM 1226 C CA . PRO A 1 156 ? -9.525 8.135 8.920 1.00 94.75 156 PRO A CA 1
ATOM 1227 C C . PRO A 1 156 ? -8.155 8.826 8.890 1.00 94.75 156 PRO A C 1
ATOM 1229 O O . PRO A 1 156 ? -7.935 9.809 9.594 1.00 94.75 156 PRO A O 1
ATOM 1232 N N . VAL A 1 157 ? -7.262 8.348 8.026 1.00 94.56 157 VAL A N 1
ATOM 1233 C CA . VAL A 1 157 ? -5.894 8.854 7.860 1.00 94.56 157 VAL A CA 1
ATOM 1234 C C . VAL A 1 157 ? -5.762 9.534 6.503 1.00 94.56 157 VAL A C 1
ATOM 1236 O O . VAL A 1 157 ? -6.154 8.979 5.478 1.00 94.56 157 VAL A O 1
ATOM 1239 N N . LYS A 1 158 ? -5.183 10.737 6.470 1.00 93.94 158 LYS A N 1
ATOM 1240 C CA . LYS A 1 158 ? -4.878 11.420 5.212 1.00 93.94 158 LYS A CA 1
ATOM 1241 C C . LYS A 1 158 ? -3.615 10.817 4.608 1.00 93.94 158 LYS A C 1
ATOM 1243 O O . LYS A 1 158 ? -2.613 10.649 5.299 1.00 93.94 158 LYS A O 1
ATOM 1248 N N . VAL A 1 159 ? -3.647 10.516 3.317 1.00 92.19 159 VAL A N 1
ATOM 1249 C CA . VAL A 1 159 ? -2.526 9.899 2.613 1.00 92.19 159 VAL A CA 1
ATOM 1250 C C . VAL A 1 159 ? -2.225 10.676 1.346 1.00 92.19 159 VAL A C 1
ATOM 1252 O O . VAL A 1 159 ? -3.075 10.796 0.467 1.00 92.19 159 VAL A O 1
ATOM 1255 N N . ALA A 1 160 ? -0.999 11.182 1.242 1.00 91.69 160 ALA A N 1
ATOM 1256 C CA . ALA A 1 160 ? -0.494 11.771 0.012 1.00 91.69 160 ALA A CA 1
ATOM 1257 C C . ALA A 1 160 ? 0.279 10.722 -0.794 1.00 91.69 160 ALA A C 1
ATOM 1259 O O . ALA A 1 160 ? 1.109 9.987 -0.261 1.00 91.69 160 ALA A O 1
ATOM 1260 N N . ILE A 1 161 ? 0.026 10.671 -2.094 1.00 89.69 161 ILE A N 1
ATOM 1261 C CA . ILE A 1 161 ? 0.745 9.849 -3.063 1.00 89.69 161 ILE A CA 1
ATOM 1262 C C . ILE A 1 161 ? 1.539 10.811 -3.930 1.00 89.69 161 ILE A C 1
ATOM 1264 O O . ILE A 1 161 ? 0.967 11.702 -4.554 1.00 89.69 161 ILE A O 1
ATOM 1268 N N . LEU A 1 162 ? 2.857 10.652 -3.946 1.00 87.69 162 LEU A N 1
ATOM 1269 C CA . LEU A 1 162 ? 3.761 11.550 -4.655 1.00 87.69 162 LEU A CA 1
ATOM 1270 C C . LEU A 1 162 ? 4.529 10.765 -5.711 1.00 87.69 162 LEU A C 1
ATOM 1272 O O . LEU A 1 162 ? 5.218 9.802 -5.378 1.00 87.69 162 LEU A O 1
ATOM 1276 N N . SER A 1 163 ? 4.462 11.192 -6.968 1.00 83.81 163 SER A N 1
ATOM 1277 C CA . SER A 1 163 ? 5.346 10.692 -8.023 1.00 83.81 163 SER A CA 1
ATOM 1278 C C . SER A 1 163 ? 6.714 11.369 -7.973 1.00 83.81 163 SER A C 1
ATOM 1280 O O . SER A 1 163 ? 6.821 12.554 -7.649 1.00 83.81 163 SER A O 1
ATOM 1282 N N . ARG A 1 164 ? 7.765 10.647 -8.361 1.00 77.62 164 ARG A N 1
ATOM 1283 C CA . ARG A 1 164 ? 9.114 11.199 -8.471 1.00 77.62 164 ARG A CA 1
ATOM 1284 C C . ARG A 1 164 ? 9.160 12.217 -9.616 1.00 77.62 164 ARG A C 1
ATOM 1286 O O . ARG A 1 164 ? 8.746 11.868 -10.723 1.00 77.62 164 ARG A O 1
ATOM 1293 N N . PRO A 1 165 ? 9.650 13.446 -9.380 1.00 67.25 165 PRO A N 1
ATOM 1294 C CA . PRO A 1 165 ? 9.948 14.375 -10.464 1.00 67.25 165 PRO A CA 1
ATOM 1295 C C . PRO A 1 165 ? 10.966 13.738 -11.417 1.00 67.25 165 PRO A C 1
ATOM 1297 O O . PRO A 1 165 ? 11.882 13.052 -10.953 1.00 67.25 165 PRO A O 1
ATOM 1300 N N . LYS A 1 166 ? 10.770 13.929 -12.725 1.00 63.03 166 LYS A N 1
ATOM 1301 C CA . LYS A 1 166 ? 11.768 13.568 -13.738 1.00 63.03 166 LYS A CA 1
ATOM 1302 C C . LYS A 1 166 ? 12.999 14.456 -13.624 1.00 63.03 166 LYS A C 1
ATOM 1304 O O . LYS A 1 166 ? 12.815 15.646 -13.287 1.00 63.03 166 LYS A O 1
#

Secondary structure (DSSP, 8-state):
------S-SSS---------------------THHHHHHHHHHHHHHHHHHHHHHHHHHHTS-----------PPEEEEEEEEE-SSEEEEEEPBTSEEEEEE--TT--EEEEESS-EEEEETTS-EEEE-TT---B-TTTSTTS-EEEEESSSS-EEEEEEEPP-

Foldseek 3Di:
DDDDDDDPPPPDDDDDDDDDDDDDDDDDDDPDPVVVVVVVVVVVVVVVVVVVVVVVVVVVPPPPPPPPPPPLDAAADPQAEAEADDFKDKFKAEARHWNYKYAYDQPWFKWKAKAAWKWKAAPVGDIDTDGHPPTDGCRVVRRGRIITMHGPDNGIIMMMMGTDDD

Radius of gyration: 35.48 Å; chains: 1; bounding box: 92×65×61 Å